Protein AF-A0A4U8YL50-F1 (afdb_monomer)

Solvent-accessible surface area (backbone atoms only — not comparable to full-atom values): 4744 Å² total; per-residue (Å²): 132,86,53,67,69,58,53,50,52,53,35,50,53,46,22,65,76,38,35,66,39,55,95,95,41,35,54,37,85,79,72,63,48,79,40,51,80,75,45,73,54,72,72,58,86,59,35,29,47,33,34,21,48,52,83,58,84,95,30,76,54,28,77,68,65,42,68,29,33,27,43,31,68,63,80,78,79,77,76,129

pLDDT: mean 91.71, std 11.41, range [49.22, 98.38]

Structure (mmCIF, N/CA/C/O backbone):
data_AF-A0A4U8YL50-F1
#
_entry.id   AF-A0A4U8YL50-F1
#
loop_
_atom_site.group_PDB
_atom_site.id
_atom_site.type_symbol
_atom_site.label_atom_id
_atom_site.label_alt_id
_atom_site.label_comp_id
_atom_site.label_asym_id
_atom_site.label_entity_id
_atom_site.label_seq_id
_atom_site.pdbx_PDB_ins_code
_atom_site.Cartn_x
_atom_site.Cartn_y
_atom_site.Cartn_z
_atom_site.occupancy
_atom_site.B_iso_or_equiv
_atom_site.auth_seq_id
_atom_site.auth_comp_id
_atom_site.auth_asym_id
_atom_site.auth_atom_id
_atom_site.pdbx_PDB_model_num
ATOM 1 N N . MET A 1 1 ? 22.268 -14.061 -9.559 1.00 59.62 1 MET A N 1
ATOM 2 C CA . MET A 1 1 ? 21.511 -12.913 -10.103 1.00 59.62 1 MET A CA 1
ATOM 3 C C . MET A 1 1 ? 20.041 -13.163 -9.825 1.00 59.62 1 MET A C 1
ATOM 5 O O . MET A 1 1 ? 19.534 -14.183 -10.271 1.00 59.62 1 MET A O 1
ATOM 9 N N . THR A 1 2 ? 19.383 -12.330 -9.020 1.00 65.50 2 THR A N 1
ATOM 10 C CA . THR A 1 2 ? 17.954 -12.503 -8.717 1.00 65.50 2 THR A CA 1
ATOM 11 C C . THR A 1 2 ? 17.140 -12.027 -9.914 1.00 65.50 2 THR A C 1
ATOM 13 O O . THR A 1 2 ? 17.252 -10.871 -10.310 1.00 65.50 2 THR A O 1
ATOM 16 N N . ASP A 1 3 ? 16.357 -12.925 -10.505 1.00 88.88 3 ASP A N 1
ATOM 17 C CA . ASP A 1 3 ? 15.467 -12.629 -11.628 1.00 88.88 3 ASP A CA 1
ATOM 18 C C . ASP A 1 3 ? 14.449 -11.537 -11.239 1.00 88.88 3 ASP A C 1
ATOM 20 O O . ASP A 1 3 ? 13.841 -11.587 -10.163 1.00 88.88 3 ASP A O 1
ATOM 24 N N . PHE A 1 4 ? 14.245 -10.556 -12.122 1.00 85.38 4 PHE A N 1
ATOM 25 C CA . PHE A 1 4 ? 13.241 -9.502 -11.964 1.00 85.38 4 PHE A CA 1
ATOM 26 C C . PHE A 1 4 ? 11.842 -10.076 -11.709 1.00 85.38 4 PHE A C 1
ATOM 28 O O . PHE A 1 4 ? 11.104 -9.558 -10.870 1.00 85.38 4 PHE A O 1
ATOM 35 N N . ARG A 1 5 ? 11.495 -11.196 -12.357 1.00 89.06 5 ARG A N 1
ATOM 36 C CA . ARG A 1 5 ? 10.228 -11.897 -12.111 1.00 89.06 5 ARG A CA 1
ATOM 37 C C . ARG A 1 5 ? 10.118 -12.366 -10.662 1.00 89.06 5 ARG A C 1
ATOM 39 O O . ARG A 1 5 ? 9.056 -12.250 -10.056 1.00 89.06 5 ARG A O 1
ATOM 46 N N . HIS A 1 6 ? 11.211 -12.867 -10.092 1.00 93.12 6 HIS A N 1
ATOM 47 C CA . HIS A 1 6 ? 11.238 -13.321 -8.705 1.00 93.12 6 HIS A CA 1
ATOM 48 C C . HIS A 1 6 ? 11.071 -12.148 -7.727 1.00 93.12 6 HIS A C 1
ATOM 50 O O . HIS A 1 6 ? 10.289 -12.239 -6.781 1.00 93.12 6 HIS A O 1
ATOM 56 N N . LEU A 1 7 ? 11.732 -11.015 -7.992 1.00 91.88 7 LEU A N 1
ATOM 57 C CA . LEU A 1 7 ? 11.566 -9.789 -7.201 1.00 91.88 7 LEU A CA 1
ATOM 58 C C . LEU A 1 7 ? 10.133 -9.251 -7.263 1.00 91.88 7 LEU A C 1
ATOM 60 O O . LEU A 1 7 ? 9.558 -8.919 -6.225 1.00 91.88 7 LEU A O 1
ATOM 64 N N . LEU A 1 8 ? 9.528 -9.236 -8.452 1.00 94.88 8 LEU A N 1
ATOM 65 C CA . LEU A 1 8 ? 8.147 -8.798 -8.627 1.00 94.88 8 LEU A CA 1
ATOM 66 C C . LEU A 1 8 ? 7.170 -9.656 -7.815 1.00 94.88 8 LEU A C 1
ATOM 68 O O . LEU A 1 8 ? 6.302 -9.112 -7.135 1.00 94.88 8 LEU A O 1
ATOM 72 N N . LEU A 1 9 ? 7.349 -10.981 -7.811 1.00 96.00 9 LEU A N 1
ATOM 73 C CA . LEU A 1 9 ? 6.531 -11.889 -7.000 1.00 96.00 9 LEU A CA 1
ATOM 74 C C . LEU A 1 9 ? 6.677 -11.622 -5.495 1.00 96.00 9 LEU A C 1
ATOM 76 O O . LEU A 1 9 ? 5.684 -11.672 -4.770 1.00 96.00 9 LEU A O 1
ATOM 80 N N . ILE A 1 10 ? 7.884 -11.306 -5.015 1.00 96.12 10 ILE A N 1
ATOM 81 C CA . ILE A 1 10 ? 8.102 -10.925 -3.610 1.00 96.12 10 ILE A CA 1
ATOM 82 C C . ILE A 1 10 ? 7.361 -9.623 -3.287 1.00 96.12 10 ILE A C 1
ATOM 84 O O . ILE A 1 10 ? 6.715 -9.525 -2.241 1.00 96.12 10 ILE A O 1
ATOM 88 N N . TRP A 1 11 ? 7.428 -8.625 -4.170 1.00 96.62 11 TRP A N 1
ATOM 89 C CA . TRP A 1 11 ? 6.739 -7.351 -3.965 1.00 96.62 11 TRP A CA 1
ATOM 90 C C . TRP A 1 11 ? 5.219 -7.497 -3.970 1.00 96.62 11 TRP A C 1
ATOM 92 O O . TRP A 1 11 ? 4.571 -6.903 -3.111 1.00 96.62 11 TRP A O 1
ATOM 102 N N . ILE A 1 12 ? 4.665 -8.314 -4.870 1.00 97.75 12 ILE A N 1
ATOM 103 C CA . ILE A 1 12 ? 3.232 -8.642 -4.902 1.00 97.75 12 ILE A CA 1
ATOM 104 C C . ILE A 1 12 ? 2.820 -9.307 -3.587 1.00 97.75 12 ILE A C 1
ATOM 106 O O . ILE A 1 12 ? 1.918 -8.821 -2.913 1.00 97.75 12 ILE A O 1
ATOM 110 N N . LYS A 1 13 ? 3.557 -10.336 -3.144 1.00 97.94 13 LYS A N 1
ATOM 111 C CA . LYS A 1 13 ? 3.276 -11.012 -1.867 1.00 97.94 13 LYS A CA 1
ATOM 112 C C . LYS A 1 13 ? 3.273 -10.046 -0.680 1.00 97.94 13 LYS A C 1
ATOM 114 O O . LYS A 1 13 ? 2.387 -10.128 0.165 1.00 97.94 13 LYS A O 1
ATOM 119 N N . LYS A 1 14 ? 4.231 -9.113 -0.615 1.00 97.12 14 LYS A N 1
ATOM 120 C CA . LYS A 1 14 ? 4.266 -8.077 0.434 1.00 97.12 14 LYS A CA 1
ATOM 121 C C . LYS A 1 14 ? 3.089 -7.104 0.326 1.00 97.12 14 LYS A C 1
ATOM 123 O O . LYS A 1 14 ? 2.515 -6.731 1.345 1.00 97.12 14 LYS A O 1
ATOM 128 N N . ALA A 1 15 ? 2.729 -6.700 -0.891 1.00 97.69 15 ALA A N 1
ATOM 129 C CA . ALA A 1 15 ? 1.599 -5.812 -1.139 1.00 97.69 15 ALA A CA 1
ATOM 130 C C . ALA A 1 15 ? 0.258 -6.439 -0.719 1.00 97.69 15 ALA A C 1
ATOM 132 O O . ALA A 1 15 ? -0.578 -5.736 -0.154 1.00 97.69 15 ALA A O 1
ATOM 133 N N . ASP A 1 16 ? 0.085 -7.745 -0.935 1.00 97.88 16 ASP A N 1
ATOM 134 C CA . ASP A 1 16 ? -1.130 -8.490 -0.577 1.00 97.88 16 ASP A CA 1
ATOM 135 C C . ASP A 1 16 ? -1.197 -8.811 0.925 1.00 97.88 16 ASP A C 1
ATOM 137 O O . ASP A 1 16 ? -2.251 -8.677 1.561 1.00 97.88 16 ASP A O 1
ATOM 141 N N . ALA A 1 17 ? -0.058 -9.185 1.524 1.00 97.38 17 ALA A N 1
ATOM 142 C CA . ALA A 1 17 ? 0.052 -9.405 2.967 1.00 97.38 17 ALA A CA 1
ATOM 143 C C . ALA A 1 17 ? -0.317 -8.136 3.751 1.00 97.38 17 ALA A C 1
ATOM 145 O O . ALA A 1 17 ? -1.059 -8.198 4.735 1.00 97.38 17 ALA A O 1
ATOM 146 N N . GLY A 1 18 ? 0.102 -6.982 3.236 1.00 96.56 18 GLY A N 1
ATOM 147 C CA . GLY A 1 18 ? -0.165 -5.669 3.794 1.00 96.56 18 GLY A CA 1
ATOM 148 C C . GLY A 1 18 ? 1.097 -5.015 4.338 1.00 96.56 18 GLY A C 1
ATOM 149 O O . GLY A 1 18 ? 1.940 -5.668 4.945 1.00 96.56 18 GLY A O 1
ATOM 150 N N . VAL A 1 19 ? 1.215 -3.709 4.114 1.00 97.12 19 VAL A N 1
ATOM 151 C CA . VAL A 1 19 ? 2.256 -2.865 4.716 1.00 97.12 19 VAL A CA 1
ATOM 152 C C . VAL A 1 19 ? 1.701 -2.072 5.895 1.00 97.12 19 VAL A C 1
ATOM 154 O O . VAL A 1 19 ? 0.501 -1.805 5.964 1.00 97.12 19 VAL A O 1
ATOM 157 N N . ASP A 1 20 ? 2.567 -1.628 6.795 1.00 96.75 20 ASP A N 1
ATOM 158 C CA . ASP A 1 20 ? 2.151 -0.768 7.900 1.00 96.75 20 ASP A CA 1
ATOM 159 C C . ASP A 1 20 ? 1.649 0.590 7.392 1.00 96.75 20 ASP A C 1
ATOM 161 O O . ASP A 1 20 ? 2.299 1.269 6.587 1.00 96.75 20 ASP A O 1
ATOM 165 N N . PHE A 1 21 ? 0.499 1.011 7.910 1.00 96.19 21 PHE A N 1
ATOM 166 C CA . PHE A 1 21 ? 0.027 2.382 7.817 1.00 96.19 21 PHE A CA 1
ATOM 167 C C . PHE A 1 21 ? 0.292 3.077 9.150 1.00 96.19 21 PHE A C 1
ATOM 169 O O . PHE A 1 21 ? -0.393 2.831 10.139 1.00 96.19 21 PHE A O 1
ATOM 176 N N . LYS A 1 22 ? 1.296 3.954 9.171 1.00 92.81 22 LYS A N 1
ATOM 177 C CA . LYS A 1 22 ? 1.735 4.684 10.368 1.00 92.81 22 LYS A CA 1
ATOM 178 C C . LYS A 1 22 ? 1.893 6.160 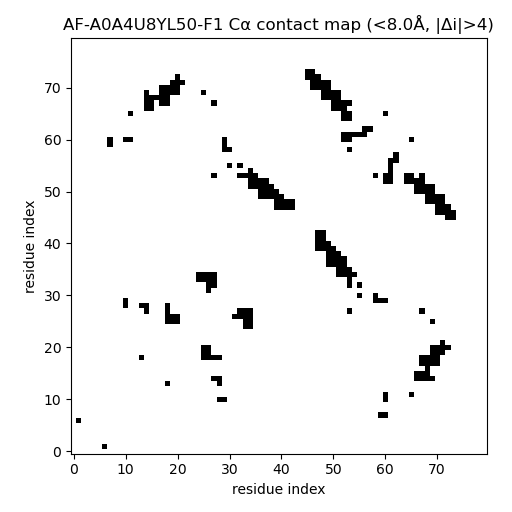10.033 1.00 92.81 22 LYS A C 1
ATOM 180 O O . LYS A 1 22 ? 2.263 6.512 8.911 1.00 92.81 22 LYS A O 1
ATOM 185 N N . ASN A 1 23 ? 1.603 7.040 10.989 1.00 90.44 23 ASN A N 1
ATOM 186 C CA . ASN A 1 23 ? 1.744 8.494 10.824 1.00 90.44 23 ASN A CA 1
ATOM 187 C C . ASN A 1 23 ? 1.017 9.039 9.575 1.00 90.44 23 ASN A 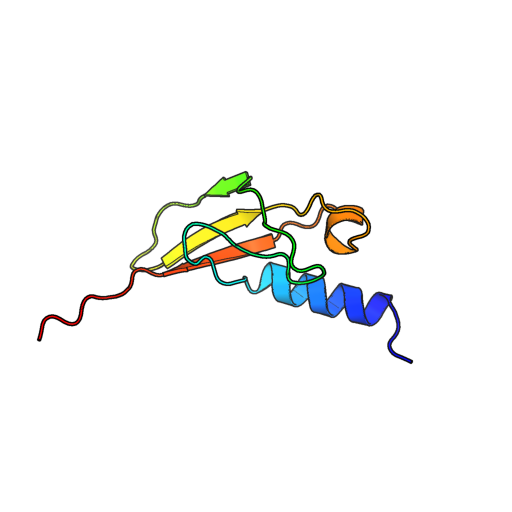C 1
ATOM 189 O O . ASN A 1 23 ? 1.559 9.841 8.811 1.00 90.44 23 ASN A O 1
ATOM 193 N N . GLY A 1 24 ? -0.197 8.543 9.305 1.00 89.88 24 GLY A N 1
ATOM 194 C CA . GLY A 1 24 ? -1.016 9.002 8.176 1.00 89.88 24 GLY A CA 1
ATOM 195 C C . GLY A 1 24 ? -0.485 8.616 6.786 1.00 89.88 24 GLY A C 1
ATOM 196 O O . GLY A 1 24 ? -0.843 9.257 5.786 1.00 89.88 24 GLY A O 1
ATOM 197 N N . ARG A 1 25 ? 0.398 7.613 6.684 1.00 93.31 25 ARG A N 1
ATOM 198 C CA . ARG A 1 25 ? 0.941 7.145 5.402 1.00 93.31 25 ARG A CA 1
ATOM 199 C C . ARG A 1 25 ? 1.287 5.655 5.402 1.00 93.31 25 ARG A C 1
ATOM 201 O O . A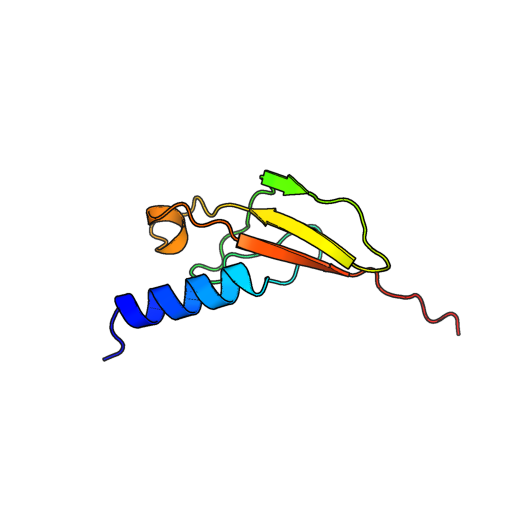RG A 1 25 ? 1.617 5.080 6.429 1.00 93.31 25 ARG A O 1
ATOM 208 N N . ALA A 1 26 ? 1.292 5.079 4.205 1.00 97.19 26 ALA A N 1
ATOM 209 C CA . ALA A 1 26 ? 1.900 3.789 3.895 1.00 97.19 26 ALA A CA 1
ATOM 210 C C . ALA A 1 26 ? 2.941 3.976 2.780 1.00 97.19 26 ALA A C 1
ATOM 212 O O . ALA A 1 26 ? 2.847 4.931 1.995 1.00 97.19 26 ALA A O 1
ATOM 213 N N . LEU A 1 27 ? 3.930 3.084 2.714 1.00 97.69 27 LEU A N 1
ATOM 214 C CA . LEU A 1 27 ? 5.012 3.124 1.726 1.00 97.69 27 LEU A CA 1
ATOM 215 C C . LEU A 1 27 ? 4.936 1.926 0.778 1.00 97.69 27 LEU A C 1
ATOM 217 O O . LEU A 1 27 ? 4.550 0.827 1.169 1.00 97.69 27 LEU A O 1
ATOM 221 N N . CYS A 1 28 ? 5.318 2.140 -0.479 1.00 97.69 28 CYS A N 1
ATOM 222 C CA . CYS A 1 28 ? 5.382 1.079 -1.475 1.00 97.69 28 CYS A CA 1
ATOM 223 C C . CYS A 1 28 ? 6.464 0.051 -1.093 1.00 97.69 28 CYS A C 1
ATOM 225 O O . CYS A 1 28 ? 7.620 0.445 -0.927 1.00 97.69 28 CYS A O 1
ATOM 227 N N . PRO A 1 29 ? 6.157 -1.258 -1.032 1.00 97.38 29 PRO A N 1
ATOM 228 C CA . PRO A 1 29 ? 7.144 -2.275 -0.662 1.00 97.38 29 PRO A CA 1
ATOM 229 C C . PRO A 1 29 ? 8.210 -2.523 -1.744 1.00 97.38 29 PRO A C 1
ATOM 231 O O . PRO A 1 29 ? 9.186 -3.220 -1.477 1.00 97.38 29 PRO A O 1
ATOM 234 N N . ALA A 1 30 ? 8.023 -1.981 -2.955 1.00 96.56 30 ALA A N 1
ATOM 235 C CA . ALA A 1 30 ? 8.977 -2.092 -4.057 1.00 96.56 30 ALA A CA 1
ATOM 236 C C . ALA A 1 30 ? 9.918 -0.882 -4.163 1.00 96.56 30 ALA A C 1
ATOM 238 O O . ALA A 1 30 ? 11.117 -1.060 -4.333 1.00 96.56 30 ALA A O 1
ATOM 239 N N . CYS A 1 31 ? 9.391 0.345 -4.068 1.00 96.44 31 CYS A N 1
ATOM 240 C CA . CYS A 1 31 ? 10.167 1.569 -4.327 1.00 96.44 31 CYS A CA 1
ATOM 241 C C . CYS A 1 31 ? 10.196 2.569 -3.162 1.00 96.44 31 CYS A C 1
ATOM 243 O O . CYS A 1 31 ? 10.746 3.654 -3.309 1.00 96.44 31 CYS A O 1
ATOM 245 N N . GLY A 1 32 ? 9.546 2.274 -2.032 1.00 96.56 32 GLY A N 1
ATOM 246 C CA . GLY A 1 32 ? 9.515 3.155 -0.858 1.00 96.56 32 GLY A CA 1
ATOM 247 C C . GLY A 1 32 ? 8.682 4.435 -1.011 1.00 96.56 32 GLY A C 1
ATOM 248 O O . GLY A 1 32 ? 8.525 5.174 -0.043 1.00 96.56 32 GLY A O 1
ATOM 249 N N . ALA A 1 33 ? 8.105 4.707 -2.186 1.00 97.25 33 ALA A N 1
ATOM 250 C CA . ALA A 1 33 ? 7.297 5.903 -2.415 1.00 97.25 33 ALA A CA 1
ATOM 251 C C . ALA A 1 33 ? 6.039 5.935 -1.531 1.00 97.25 33 ALA A C 1
ATOM 253 O O . ALA A 1 33 ? 5.437 4.897 -1.235 1.00 97.25 33 ALA A O 1
ATOM 254 N N . ARG A 1 34 ? 5.603 7.143 -1.150 1.00 96.31 34 ARG A N 1
ATOM 255 C CA . ARG A 1 34 ? 4.367 7.336 -0.383 1.00 96.31 34 ARG A CA 1
ATOM 256 C C . ARG A 1 34 ? 3.156 6.907 -1.208 1.00 96.31 34 ARG A C 1
ATOM 258 O O . ARG A 1 34 ? 2.953 7.364 -2.330 1.00 96.31 34 ARG A O 1
ATOM 265 N N . LEU A 1 35 ? 2.317 6.072 -0.611 1.00 96.56 35 LEU A N 1
ATOM 266 C CA . LEU A 1 35 ? 1.118 5.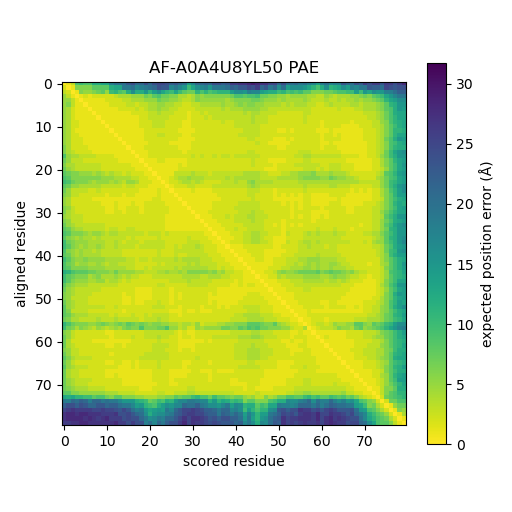551 -1.246 1.00 96.56 35 LEU A CA 1
ATOM 267 C C . LEU A 1 35 ? -0.082 6.477 -1.040 1.00 96.56 35 LEU A C 1
ATOM 269 O O . LEU A 1 35 ? -0.383 6.893 0.081 1.00 96.56 35 LEU A O 1
ATOM 273 N N . LYS A 1 36 ? -0.823 6.744 -2.120 1.00 92.12 36 LYS A N 1
ATOM 274 C CA . LYS A 1 36 ? -2.116 7.436 -2.048 1.00 92.12 36 LYS A CA 1
ATOM 275 C C . LYS A 1 36 ? -3.214 6.428 -1.713 1.00 92.12 36 LYS A C 1
ATOM 277 O O . LYS A 1 36 ? -3.280 5.362 -2.321 1.00 92.12 36 LYS A O 1
ATOM 282 N N . VAL A 1 37 ? -4.055 6.753 -0.734 1.00 94.44 37 VAL A N 1
ATOM 283 C CA . VAL A 1 37 ? -5.222 5.933 -0.375 1.00 94.44 37 VAL A CA 1
ATOM 284 C C . VAL A 1 37 ? -6.229 5.981 -1.524 1.00 94.44 37 VAL A C 1
ATOM 286 O O . VAL A 1 37 ? -6.624 7.064 -1.954 1.00 94.44 37 VAL A O 1
ATOM 289 N N . LYS A 1 38 ? -6.639 4.809 -2.011 1.00 94.88 38 LYS A N 1
ATOM 290 C CA . LYS A 1 38 ? -7.718 4.639 -2.994 1.00 94.88 38 LYS A CA 1
ATOM 291 C C . LYS A 1 38 ? -9.027 4.273 -2.304 1.00 94.88 38 LYS A C 1
ATOM 293 O O . LYS A 1 38 ? -10.077 4.815 -2.626 1.00 94.88 38 LYS A O 1
ATOM 298 N N . THR A 1 39 ? -8.956 3.359 -1.343 1.00 96.44 39 THR A N 1
ATOM 299 C CA . THR A 1 39 ? -10.126 2.864 -0.617 1.00 96.44 39 THR A CA 1
ATOM 300 C C . THR A 1 39 ? -9.748 2.625 0.832 1.00 96.44 39 THR A C 1
ATOM 302 O O . THR A 1 39 ? -8.661 2.138 1.126 1.00 96.44 39 THR A O 1
ATOM 305 N N . THR A 1 40 ? -10.649 2.968 1.744 1.00 96.88 40 THR A N 1
ATOM 306 C CA . THR A 1 40 ? -10.516 2.679 3.173 1.00 96.88 40 THR A CA 1
ATOM 307 C C . THR A 1 40 ? -11.690 1.805 3.573 1.00 96.88 40 THR A C 1
ATOM 309 O O . THR A 1 40 ? -12.830 2.151 3.269 1.00 96.88 40 THR A O 1
ATOM 312 N N . ARG A 1 41 ? -11.420 0.662 4.204 1.00 96.81 41 ARG A N 1
ATOM 313 C CA . ARG A 1 41 ? -12.468 -0.157 4.818 1.00 96.81 41 ARG A CA 1
ATOM 314 C C . ARG A 1 41 ? -12.820 0.412 6.202 1.00 96.81 41 ARG A C 1
ATOM 316 O O . ARG A 1 41 ? -11.995 1.127 6.781 1.00 96.81 41 ARG A O 1
ATOM 323 N N . PRO A 1 42 ? -14.028 0.136 6.725 1.00 95.81 42 PRO A N 1
ATOM 324 C CA . PRO A 1 42 ? -14.356 0.418 8.119 1.00 95.81 42 PRO A CA 1
ATOM 325 C C . PRO A 1 42 ? -13.346 -0.223 9.079 1.00 95.81 42 PRO A C 1
ATOM 327 O O . PRO A 1 42 ? -12.600 -1.126 8.700 1.00 95.81 42 PRO A O 1
ATOM 330 N N . TRP A 1 43 ? -13.318 0.262 10.318 1.00 95.44 43 TRP A N 1
ATOM 331 C CA . TRP A 1 43 ? -12.585 -0.412 11.387 1.00 95.44 43 TRP A CA 1
ATOM 332 C C . TRP A 1 43 ? -13.220 -1.773 11.677 1.00 95.44 43 TRP A C 1
ATOM 334 O O . TRP A 1 43 ? -14.442 -1.880 11.756 1.00 95.44 43 TRP A O 1
ATOM 344 N N . GLU A 1 44 ? -12.377 -2.776 11.872 1.00 95.12 44 GLU A N 1
ATOM 345 C CA . GLU A 1 44 ? -12.737 -4.110 12.335 1.00 95.12 44 GLU A CA 1
ATOM 346 C C . GLU A 1 44 ? -11.921 -4.377 13.605 1.00 95.12 44 GLU A C 1
ATOM 348 O O . GLU A 1 44 ? -10.707 -4.594 13.561 1.00 95.12 44 GLU A O 1
ATOM 353 N N . GLY A 1 45 ? -12.569 -4.220 14.763 1.00 93.56 45 GLY A N 1
ATOM 354 C CA . GLY A 1 45 ? -11.880 -4.174 16.053 1.00 93.56 45 GLY A CA 1
ATOM 355 C C . GLY A 1 45 ? -10.851 -3.037 16.114 1.00 93.56 45 GLY A C 1
ATOM 356 O O . GLY A 1 45 ? -11.172 -1.870 15.873 1.00 93.56 45 GLY A O 1
ATOM 357 N N . THR A 1 46 ? -9.600 -3.381 16.419 1.00 93.75 46 THR A N 1
ATOM 358 C CA . THR A 1 46 ? -8.466 -2.444 16.516 1.00 93.75 46 THR A CA 1
ATOM 359 C C . THR A 1 46 ? -7.741 -2.223 15.191 1.00 93.75 46 THR A C 1
ATOM 361 O O . THR A 1 46 ? -6.765 -1.477 15.156 1.00 93.75 46 THR A O 1
ATOM 364 N N . THR A 1 47 ? -8.202 -2.837 14.096 1.00 94.69 47 THR A N 1
ATOM 365 C CA . THR A 1 47 ? -7.525 -2.802 12.796 1.00 94.69 47 THR A CA 1
ATOM 366 C C . THR A 1 47 ? -8.375 -2.129 11.722 1.00 94.69 47 THR A C 1
ATOM 368 O O . THR A 1 47 ? -9.596 -2.264 11.676 1.00 94.69 47 THR A O 1
ATOM 371 N N . ARG A 1 48 ? -7.729 -1.401 10.811 1.00 95.69 48 ARG A N 1
ATOM 372 C CA . ARG A 1 48 ? -8.341 -0.822 9.615 1.00 95.69 48 ARG A CA 1
ATOM 373 C C . ARG A 1 48 ? -7.485 -1.111 8.397 1.00 95.69 48 ARG A C 1
ATOM 375 O O . ARG A 1 48 ? -6.300 -0.789 8.354 1.00 95.69 48 ARG A O 1
ATOM 382 N N . ILE A 1 49 ? -8.113 -1.678 7.373 1.00 97.38 49 ILE A N 1
ATOM 383 C CA . ILE A 1 49 ? -7.454 -1.982 6.105 1.00 97.38 49 ILE A CA 1
ATOM 384 C C . ILE A 1 49 ? -7.679 -0.841 5.113 1.00 97.38 49 ILE A C 1
ATOM 386 O O . ILE A 1 49 ? -8.799 -0.352 4.925 1.00 97.38 49 ILE A O 1
ATOM 390 N N . ARG A 1 50 ? -6.613 -0.444 4.420 1.00 97.88 50 ARG A N 1
ATOM 391 C CA . ARG A 1 50 ? -6.671 0.490 3.292 1.00 97.88 50 ARG A CA 1
ATOM 392 C C . ARG A 1 50 ? -6.061 -0.145 2.056 1.00 97.88 50 ARG A C 1
ATOM 394 O O . ARG A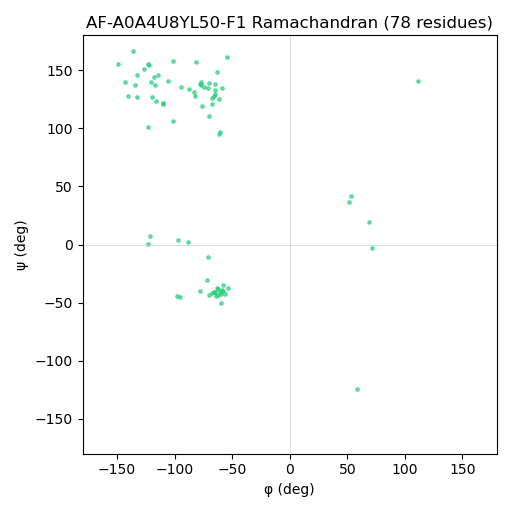 1 50 ? -5.233 -1.045 2.144 1.00 97.88 50 ARG A O 1
ATOM 401 N N . TYR A 1 51 ? -6.492 0.338 0.901 1.00 97.69 51 TYR A N 1
ATOM 402 C CA . TYR A 1 51 ? -5.985 -0.074 -0.397 1.00 97.69 51 TYR A CA 1
ATOM 403 C C . TYR A 1 51 ? -5.415 1.128 -1.132 1.00 97.69 51 TYR A C 1
ATOM 405 O O . TYR A 1 51 ? -5.983 2.227 -1.109 1.00 97.69 51 TYR A O 1
ATOM 413 N N . HIS A 1 52 ? -4.295 0.895 -1.799 1.00 97.56 52 HIS A N 1
ATOM 414 C CA . HIS A 1 52 ? -3.484 1.901 -2.461 1.00 97.56 52 HIS A CA 1
ATOM 415 C C . HIS A 1 52 ? -3.041 1.430 -3.842 1.00 97.56 52 HIS A C 1
ATOM 417 O O . HIS A 1 52 ? -3.096 0.244 -4.148 1.00 97.56 52 HIS A O 1
ATOM 423 N N . VAL A 1 53 ? -2.531 2.363 -4.643 1.00 95.31 53 VAL A N 1
ATOM 424 C CA . VAL A 1 53 ? -1.794 2.069 -5.878 1.00 95.31 53 VAL A CA 1
ATOM 425 C C . VAL A 1 53 ? -0.544 2.946 -5.899 1.00 95.31 53 VAL A C 1
ATOM 427 O O . VAL A 1 53 ? -0.606 4.126 -5.533 1.00 95.31 53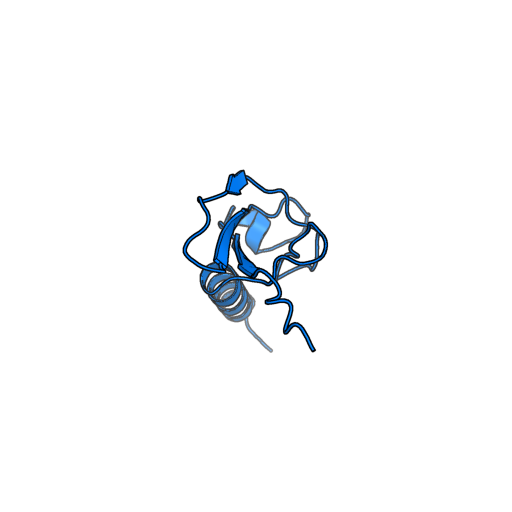 VAL A O 1
ATOM 430 N N . CYS A 1 54 ? 0.595 2.376 -6.296 1.00 96.88 54 CYS A N 1
ATOM 431 C CA . CYS A 1 54 ? 1.822 3.140 -6.508 1.00 96.88 54 CYS A CA 1
ATOM 432 C C . CYS A 1 54 ? 1.752 3.882 -7.851 1.00 96.88 54 CYS A C 1
ATOM 434 O O . CYS A 1 54 ? 1.315 3.310 -8.843 1.00 96.88 54 CYS A O 1
ATOM 436 N N . LYS A 1 55 ? 2.201 5.140 -7.886 1.00 95.56 55 LYS A N 1
ATOM 437 C CA . LYS A 1 55 ? 2.302 5.951 -9.114 1.00 95.56 55 LYS A CA 1
ATOM 438 C C . LYS A 1 55 ? 3.727 6.431 -9.405 1.00 95.56 55 LYS A C 1
ATOM 440 O O . LYS A 1 55 ? 3.917 7.288 -10.255 1.00 95.56 55 LYS A O 1
ATOM 445 N N . ALA A 1 56 ? 4.707 5.955 -8.638 1.00 95.88 56 ALA A N 1
ATOM 446 C CA . ALA A 1 56 ? 6.097 6.334 -8.842 1.00 95.88 56 ALA A CA 1
ATOM 447 C C . ALA A 1 56 ? 6.671 5.572 -10.038 1.00 95.88 56 ALA A C 1
ATOM 449 O O . ALA A 1 56 ? 6.461 4.363 -10.147 1.00 95.88 56 ALA A O 1
ATOM 450 N N . GLU A 1 57 ? 7.431 6.262 -10.879 1.00 91.25 57 GLU A N 1
ATOM 451 C CA . GLU A 1 57 ? 8.163 5.666 -11.992 1.00 91.25 57 GLU A CA 1
ATOM 452 C C . GLU A 1 57 ? 9.677 5.853 -11.791 1.00 91.25 57 GLU A C 1
ATOM 454 O O . GLU A 1 57 ? 10.095 6.939 -11.384 1.00 91.25 57 GLU A O 1
ATOM 459 N N . PRO A 1 58 ? 10.502 4.819 -12.051 1.00 92.00 58 PRO A N 1
ATOM 460 C CA . PRO A 1 58 ? 10.119 3.446 -12.395 1.00 92.00 58 PRO A CA 1
ATOM 461 C C . PRO A 1 58 ? 9.779 2.607 -11.142 1.00 92.00 58 PRO A C 1
ATOM 463 O O . PRO A 1 58 ? 10.571 2.504 -10.208 1.00 92.00 58 PRO A O 1
ATOM 466 N N . CYS A 1 59 ? 8.612 1.951 -11.112 1.00 95.12 59 CYS A N 1
ATOM 467 C CA . CYS A 1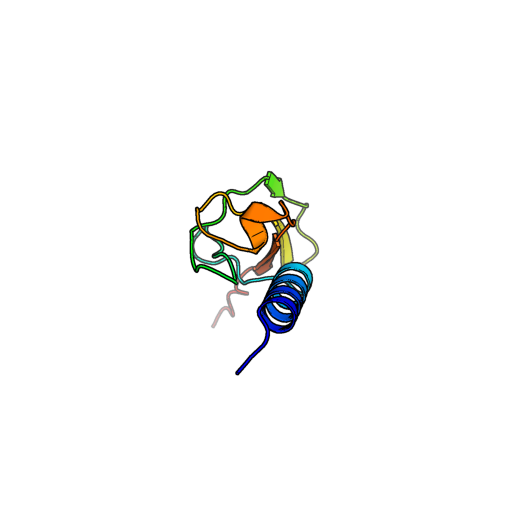 59 ? 8.247 0.996 -10.056 1.00 95.12 59 CYS A CA 1
ATOM 468 C C . CYS A 1 59 ? 7.505 -0.205 -10.647 1.00 95.12 59 CYS A C 1
ATOM 470 O O . CYS A 1 59 ? 6.480 -0.038 -11.304 1.00 95.12 59 CYS A O 1
ATOM 472 N N . GLY A 1 60 ? 7.968 -1.424 -10.348 1.00 94.50 60 GLY A N 1
ATOM 473 C CA . GLY A 1 60 ? 7.347 -2.652 -10.858 1.00 94.50 60 GLY A CA 1
ATOM 474 C C . GLY A 1 60 ? 5.871 -2.796 -10.473 1.00 94.50 60 GLY A C 1
ATOM 475 O O . GLY A 1 60 ? 5.060 -3.167 -11.312 1.00 94.50 60 GLY A O 1
ATOM 476 N N . LEU A 1 61 ? 5.496 -2.425 -9.241 1.00 96.25 61 LEU A N 1
ATOM 477 C CA . LEU A 1 61 ? 4.093 -2.458 -8.800 1.00 96.25 61 LEU A CA 1
ATOM 478 C C . LEU A 1 61 ? 3.231 -1.367 -9.452 1.00 96.25 61 LEU A C 1
ATOM 480 O O . LEU A 1 61 ? 2.036 -1.584 -9.643 1.00 96.25 61 LEU A O 1
ATOM 484 N N . ALA A 1 62 ? 3.820 -0.214 -9.794 1.00 96.38 62 ALA A N 1
ATOM 485 C CA . ALA A 1 62 ? 3.119 0.832 -10.538 1.00 96.38 62 ALA A CA 1
ATOM 486 C C . ALA A 1 62 ? 2.869 0.394 -11.988 1.00 96.38 62 ALA A C 1
ATOM 488 O O . ALA A 1 62 ? 1.750 0.525 -12.476 1.00 96.38 62 ALA A O 1
ATOM 489 N N . ALA A 1 63 ? 3.872 -0.213 -12.634 1.00 95.12 63 ALA A N 1
ATOM 490 C CA . ALA A 1 63 ? 3.792 -0.675 -14.020 1.00 95.12 63 ALA A CA 1
ATOM 491 C C . ALA A 1 63 ? 2.656 -1.687 -14.257 1.00 95.12 63 ALA A C 1
ATOM 493 O O . ALA A 1 63 ? 2.018 -1.660 -15.304 1.00 95.12 63 ALA A O 1
ATOM 494 N N . ILE A 1 64 ? 2.363 -2.545 -13.273 1.00 94.75 64 ILE A N 1
ATOM 495 C CA . ILE A 1 64 ? 1.259 -3.519 -13.347 1.00 94.75 64 ILE A CA 1
ATOM 496 C C . ILE A 1 64 ? -0.029 -3.046 -12.653 1.00 94.75 64 ILE A C 1
ATOM 498 O O . ILE A 1 64 ? -0.983 -3.811 -12.551 1.00 94.75 64 ILE A O 1
ATOM 502 N N . SER A 1 65 ? -0.065 -1.809 -12.141 1.00 94.62 65 SER A N 1
ATOM 503 C CA . SER A 1 65 ? -1.208 -1.247 -11.400 1.00 94.62 65 SER A CA 1
ATOM 504 C C . SER A 1 65 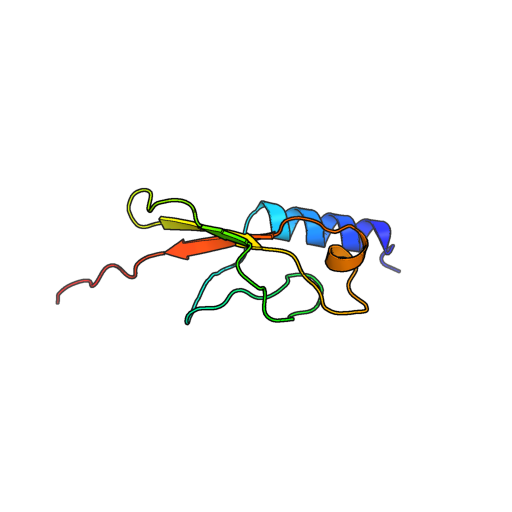? -1.716 -2.131 -10.244 1.00 94.62 65 SER A C 1
ATOM 506 O O . SER A 1 65 ? -2.921 -2.196 -9.986 1.00 94.62 65 SER A O 1
ATOM 508 N N . HIS A 1 66 ? -0.811 -2.812 -9.528 1.00 96.69 66 HIS A N 1
ATOM 509 C CA . HIS A 1 66 ? -1.187 -3.728 -8.443 1.00 96.69 66 HIS A CA 1
ATOM 510 C C . HIS A 1 66 ? -1.734 -2.964 -7.233 1.00 96.69 66 HIS A C 1
ATOM 512 O O . HIS A 1 66 ? -1.190 -1.927 -6.835 1.00 96.69 66 HIS A O 1
ATOM 518 N N . ASN A 1 67 ? -2.794 -3.490 -6.613 1.00 97.00 67 ASN A N 1
ATOM 519 C CA . ASN A 1 67 ? -3.318 -2.918 -5.376 1.00 97.00 67 ASN A CA 1
ATOM 520 C C . ASN A 1 67 ? -2.394 -3.271 -4.206 1.00 97.00 67 ASN A C 1
ATOM 522 O O . ASN A 1 67 ? -1.989 -4.413 -4.041 1.00 97.00 67 ASN A O 1
ATOM 526 N N . ILE A 1 68 ? -2.102 -2.294 -3.355 1.00 98.38 68 ILE A N 1
ATOM 527 C CA . ILE A 1 68 ? -1.289 -2.490 -2.154 1.00 98.38 68 ILE A CA 1
ATOM 528 C C . ILE A 1 68 ? -2.198 -2.348 -0.942 1.00 98.38 68 ILE A C 1
ATOM 530 O O . ILE A 1 68 ? -2.820 -1.299 -0.753 1.00 98.38 68 ILE A O 1
ATOM 534 N N . LYS A 1 69 ? -2.279 -3.401 -0.129 1.00 98.38 69 LYS A N 1
ATOM 535 C CA . LYS A 1 69 ? -2.974 -3.383 1.154 1.00 98.38 69 LYS A CA 1
ATOM 536 C C . LYS A 1 69 ? -2.097 -2.671 2.180 1.00 98.38 69 LYS A C 1
ATOM 538 O O . LYS A 1 69 ? -0.888 -2.8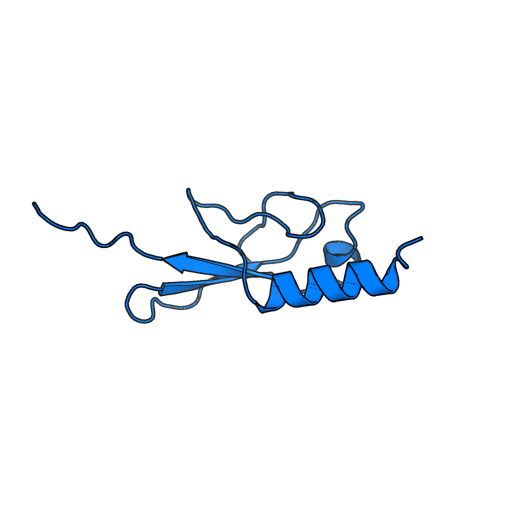85 2.222 1.00 98.38 69 LYS A O 1
ATOM 543 N N . SER A 1 70 ? -2.692 -1.853 3.036 1.00 98.12 70 SER A N 1
ATOM 544 C CA . SER A 1 70 ? -2.044 -1.402 4.263 1.00 98.12 70 SER A CA 1
ATOM 545 C C . SER A 1 70 ? -2.916 -1.677 5.475 1.00 98.12 70 SER A C 1
ATOM 547 O O . SER A 1 70 ? -4.145 -1.671 5.377 1.00 98.12 70 SER A O 1
ATOM 549 N N . ILE A 1 71 ? -2.268 -1.883 6.612 1.00 97.50 71 ILE A N 1
ATOM 550 C CA . ILE A 1 71 ? -2.896 -2.204 7.888 1.00 97.50 71 ILE A CA 1
ATOM 551 C C . ILE A 1 71 ? -2.597 -1.060 8.852 1.00 97.50 71 ILE A C 1
ATOM 553 O O . ILE A 1 71 ? -1.444 -0.697 9.066 1.00 97.50 71 ILE A O 1
ATOM 557 N N . GLU A 1 72 ? -3.650 -0.465 9.392 1.00 96.25 72 GLU A N 1
ATOM 558 C CA . GLU A 1 72 ? -3.586 0.551 10.434 1.00 96.25 72 GLU A CA 1
ATOM 559 C C . GLU A 1 72 ? -4.132 -0.062 11.721 1.00 96.25 72 GLU A C 1
ATOM 561 O O . GLU A 1 72 ? -5.276 -0.513 11.743 1.00 96.25 72 GLU A O 1
ATOM 566 N N . THR A 1 73 ? -3.329 -0.090 12.777 1.00 94.62 73 THR A N 1
ATOM 567 C CA . THR A 1 73 ? -3.743 -0.554 14.104 1.00 94.62 73 THR A CA 1
ATOM 568 C C . THR A 1 73 ? -3.922 0.644 15.025 1.00 94.62 73 THR A C 1
ATOM 570 O O . THR A 1 73 ? -3.132 1.587 14.965 1.00 94.62 73 THR A O 1
ATOM 573 N N . ARG A 1 74 ? -4.947 0.627 15.880 1.00 87.94 74 ARG A N 1
ATOM 574 C CA . ARG A 1 74 ? -4.991 1.540 17.029 1.00 87.94 74 ARG A CA 1
ATOM 575 C C . ARG A 1 74 ? -3.936 1.082 18.025 1.00 87.94 74 ARG A C 1
ATOM 577 O O . ARG A 1 74 ? -3.829 -0.112 18.287 1.00 87.94 74 ARG A O 1
ATOM 584 N N . GLU A 1 75 ? -3.163 2.018 18.550 1.00 72.38 75 GLU A N 1
ATOM 585 C CA . GLU A 1 75 ? -2.407 1.759 19.768 1.00 72.38 75 GLU A CA 1
ATOM 586 C C . GLU A 1 75 ? -3.445 1.614 20.887 1.00 72.38 75 GLU A C 1
ATOM 588 O O . GLU A 1 75 ? -4.296 2.487 21.066 1.00 72.38 75 GLU A O 1
ATOM 593 N N . GLU A 1 76 ? -3.463 0.465 21.561 1.00 58.91 76 GLU A N 1
ATOM 594 C CA . GLU A 1 76 ? -4.186 0.342 22.821 1.00 58.91 76 GLU A CA 1
ATOM 595 C C . GLU A 1 76 ? -3.402 1.174 23.836 1.00 58.91 76 GLU A C 1
ATOM 597 O O . GLU A 1 76 ? -2.267 0.836 24.171 1.00 58.91 76 GLU A O 1
ATOM 602 N N . GLU A 1 77 ? -3.967 2.296 24.285 1.00 53.22 77 GLU A N 1
ATOM 603 C CA . GLU A 1 77 ? -3.469 2.983 25.474 1.00 53.22 77 GLU A CA 1
ATOM 604 C C . GLU A 1 77 ? -3.617 2.011 26.649 1.00 53.22 77 GLU A C 1
ATOM 606 O O . GLU A 1 77 ? -4.680 1.901 27.263 1.00 53.22 77 GLU A O 1
ATOM 611 N N . THR A 1 78 ? -2.552 1.273 26.965 1.00 49.22 78 THR A N 1
ATOM 612 C CA . THR A 1 78 ? -2.393 0.676 28.288 1.00 49.22 78 THR A CA 1
ATOM 613 C C . THR A 1 78 ? -2.377 1.832 29.276 1.00 49.22 78 THR A C 1
ATOM 615 O O . THR A 1 78 ? -1.366 2.518 29.426 1.00 49.22 78 THR A O 1
ATOM 618 N N . THR A 1 79 ? -3.538 2.098 29.872 1.00 52.53 79 THR A N 1
ATOM 619 C CA . THR A 1 79 ? -3.672 3.033 30.986 1.00 52.53 79 THR A CA 1
ATOM 620 C C . THR A 1 79 ? -2.814 2.481 32.135 1.00 52.53 79 THR A C 1
ATOM 622 O O . THR A 1 79 ? -2.968 1.295 32.439 1.00 52.53 79 THR A O 1
ATOM 625 N N . PRO A 1 80 ? -1.870 3.264 32.690 1.00 60.56 80 PRO A N 1
ATOM 626 C CA . PRO A 1 80 ? -0.998 2.820 33.777 1.00 60.56 80 PRO A CA 1
ATOM 627 C C . PRO A 1 80 ? -1.758 2.534 35.076 1.00 60.56 80 PRO A C 1
ATOM 629 O O . PRO A 1 80 ? -2.831 3.145 35.291 1.00 60.56 80 PRO A O 1
#

Mean predicted aligned error: 4.76 Å

Secondary structure (DSSP, 8-state):
---HHHHHHHHHHHHHH-EE-BTTB-B-TTT-PBPEEEEEEEEETTEEEEEEE---SS-HHHHTT-EEEEEEE-------

InterPro domains:
  IPR007684 Zinc finger, Ogr/Delta-type [PF04606] (28-64)

Radius of gyration: 14.17 Å; Cα contacts (8 Å, |Δi|>4): 138; chains: 1; bounding box: 36×22×48 Å

Sequence (80 aa):
MTDFRHLLLIWIKKADAGVDFKNGRALCPACGARLKVKTTRPWEGTTRIRYHVCKAEPCGLAAISHNIKSIETREEETTP

Foldseek 3Di:
DDDPVNVLVVQLVQQVVAAEDPPNFGARPFPRDTWDFPDKDDDDPQKTKTKTFDCDPPTSRNVVRHIGIHIYGDDPPPDD

Nearest PDB structures (foldseek):
  6tn9-assembly1_A  TM=6.310E-01  e=4.218E+00  Homo sapiens
  4cva-assembly1_A  TM=6.351E-01  e=5.805E+00  Homo sapiens
  5ehl-assembly1_A  TM=5.929E-01  e=7.031E+00  Homo sapiens
  3d5v-assembly1_A  TM=6.116E-01  e=9.675E+00  Danio rerio
  3d5w-assembly1_A  TM=5.190E-01  e=9.675E+00  Danio rerio

Organism: NCBI:txid231438